Protein AF-A0A6D0G3D3-F1 (afdb_monomer_lite)

Sequence (117 aa):
MQKSLDDIQKNLTENSSVNLPISHSRLRNQSIEGQSEIERMERCKHELDALKKINQNVYAKRKGQFDLLVSEASVYNSVRSDVGSLTRNTVDAFYRYKSDKLCADIANDVLNGLTKP

Organism: Escherichia coli (NCBI:txid562)

pLDDT: mean 79.38, std 24.37, range [30.14, 98.38]

Radius of gyration: 16.55 Å; chains: 1; bounding box: 43×35×44 Å

Structure (mmCIF, N/CA/C/O backbone):
data_AF-A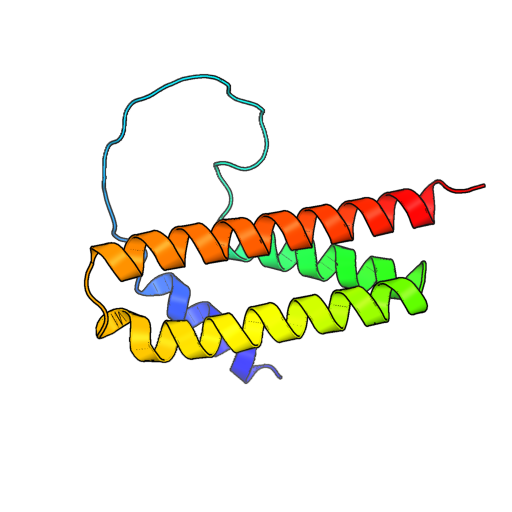0A6D0G3D3-F1
#
_entry.id   AF-A0A6D0G3D3-F1
#
loop_
_atom_site.group_PDB
_atom_site.id
_atom_site.type_symbol
_atom_site.label_atom_id
_atom_site.label_alt_id
_atom_site.label_comp_id
_atom_site.label_asym_id
_atom_site.label_entity_id
_atom_site.label_seq_id
_atom_site.pdbx_PDB_ins_code
_atom_site.Cartn_x
_atom_site.Cartn_y
_atom_site.Cartn_z
_atom_site.occupancy
_atom_site.B_iso_or_equiv
_atom_site.auth_seq_id
_atom_site.auth_comp_id
_atom_site.auth_asym_id
_atom_site.auth_atom_id
_atom_site.pdbx_PDB_model_num
ATOM 1 N N . MET A 1 1 ? -3.986 -21.336 3.257 1.00 49.59 1 MET A N 1
ATOM 2 C CA . MET A 1 1 ? -3.308 -20.159 3.845 1.00 49.59 1 MET A CA 1
ATOM 3 C C . MET A 1 1 ? -1.808 -20.379 4.023 1.00 49.59 1 MET A C 1
ATOM 5 O O . MET A 1 1 ? -1.075 -19.522 3.563 1.00 49.59 1 MET A O 1
ATOM 9 N N . GLN A 1 2 ? -1.338 -21.516 4.558 1.00 41.53 2 GLN A N 1
ATOM 10 C CA . GLN A 1 2 ? 0.103 -21.796 4.733 1.00 41.53 2 GLN A CA 1
ATOM 11 C C . GLN A 1 2 ? 0.932 -21.754 3.429 1.00 41.53 2 GLN A C 1
ATOM 13 O O . GLN A 1 2 ? 1.975 -21.118 3.400 1.00 41.53 2 GLN A O 1
ATOM 18 N N . LYS A 1 3 ? 0.396 -22.297 2.323 1.00 44.28 3 LYS A N 1
ATOM 19 C CA . LYS A 1 3 ? 1.033 -22.267 0.987 1.00 44.28 3 LYS A CA 1
ATOM 20 C C . LYS A 1 3 ? 1.464 -20.867 0.520 1.00 44.28 3 LYS A C 1
ATOM 22 O O . LYS A 1 3 ? 2.494 -20.727 -0.114 1.00 44.28 3 LYS A O 1
ATOM 27 N N . SER A 1 4 ? 0.699 -19.834 0.876 1.00 49.47 4 SER A N 1
ATOM 28 C CA . SER A 1 4 ? 0.978 -18.455 0.456 1.00 49.47 4 SER A CA 1
ATOM 29 C C . SER A 1 4 ? 2.137 -17.815 1.226 1.00 49.47 4 SER A C 1
ATOM 31 O O . SER A 1 4 ? 2.690 -16.834 0.747 1.00 49.47 4 SER A O 1
ATOM 33 N N . LEU A 1 5 ? 2.480 -18.332 2.412 1.00 46.88 5 LEU A N 1
ATOM 34 C CA . LEU A 1 5 ? 3.655 -17.898 3.174 1.00 46.88 5 LEU A CA 1
ATOM 35 C C . LEU A 1 5 ? 4.922 -18.573 2.633 1.00 46.88 5 LEU A C 1
ATOM 37 O O . LEU A 1 5 ? 5.961 -17.927 2.533 1.00 46.88 5 LEU A O 1
ATOM 41 N N . ASP A 1 6 ? 4.809 -19.828 2.194 1.00 44.09 6 ASP A N 1
ATOM 42 C CA . ASP A 1 6 ? 5.914 -20.569 1.575 1.00 44.09 6 ASP A CA 1
ATOM 43 C C . ASP A 1 6 ? 6.330 -19.949 0.223 1.00 44.09 6 ASP A C 1
ATOM 45 O 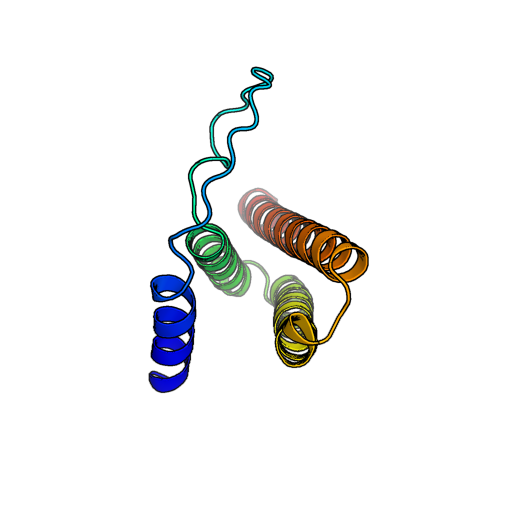O . ASP A 1 6 ? 7.521 -19.843 -0.078 1.00 44.09 6 ASP A O 1
ATOM 49 N N . ASP A 1 7 ? 5.364 -19.444 -0.554 1.00 48.41 7 ASP A N 1
ATOM 50 C CA . ASP A 1 7 ? 5.616 -18.733 -1.819 1.00 48.41 7 ASP A CA 1
ATOM 51 C C . ASP A 1 7 ? 6.308 -17.368 -1.611 1.00 48.41 7 ASP A C 1
ATOM 53 O O . ASP A 1 7 ? 7.093 -16.919 -2.452 1.00 48.41 7 ASP A O 1
ATOM 57 N N . ILE A 1 8 ? 6.067 -16.714 -0.468 1.00 48.22 8 ILE A N 1
ATOM 58 C CA . ILE A 1 8 ? 6.762 -15.480 -0.069 1.00 48.22 8 ILE A CA 1
ATOM 59 C C . ILE A 1 8 ? 8.198 -15.803 0.367 1.00 48.22 8 ILE A C 1
ATOM 61 O O . ILE A 1 8 ? 9.132 -15.109 -0.034 1.00 48.22 8 ILE A O 1
ATOM 65 N N . GLN A 1 9 ? 8.394 -16.890 1.121 1.00 44.66 9 GLN A N 1
ATOM 66 C CA . GLN A 1 9 ? 9.710 -17.315 1.603 1.00 44.66 9 GLN A CA 1
ATOM 67 C C . GLN A 1 9 ? 10.655 -17.688 0.448 1.00 44.66 9 GLN A C 1
ATOM 69 O O . GLN A 1 9 ? 11.833 -17.326 0.466 1.00 44.66 9 GLN A O 1
ATOM 74 N N . LYS A 1 10 ? 10.136 -18.372 -0.580 1.00 48.50 10 LYS A N 1
ATOM 75 C CA . LYS A 1 10 ? 10.918 -18.814 -1.745 1.00 48.50 10 LYS A CA 1
ATOM 76 C C . LYS A 1 10 ? 11.409 -17.650 -2.621 1.00 48.50 10 LYS A C 1
ATOM 78 O O . LYS A 1 10 ? 12.512 -17.711 -3.151 1.00 48.50 10 LYS A O 1
ATOM 83 N N . ASN A 1 11 ? 10.636 -16.568 -2.724 1.00 44.31 11 ASN A N 1
ATOM 84 C CA . ASN A 1 11 ? 11.000 -15.381 -3.513 1.00 44.31 11 ASN A CA 1
ATOM 85 C C . ASN A 1 11 ? 12.137 -14.537 -2.897 1.00 44.31 11 ASN A C 1
ATOM 87 O O . ASN A 1 11 ? 12.745 -13.720 -3.593 1.00 44.31 11 ASN A O 1
ATOM 91 N N . LEU A 1 12 ? 12.441 -14.720 -1.608 1.00 43.03 12 LEU A N 1
ATOM 92 C CA . LEU A 1 12 ? 13.494 -13.972 -0.909 1.00 43.03 12 LEU A CA 1
ATOM 93 C C . LEU A 1 12 ? 14.866 -14.616 -1.007 1.00 43.03 12 LEU A C 1
ATOM 95 O O . LEU A 1 12 ? 15.875 -13.918 -1.086 1.00 43.03 12 LEU A O 1
ATOM 99 N N . THR A 1 13 ? 14.913 -15.943 -0.949 1.00 40.44 13 THR A N 1
ATOM 100 C CA . THR A 1 13 ? 16.172 -16.684 -0.865 1.00 40.44 13 THR A CA 1
ATOM 101 C C . THR A 1 13 ? 16.909 -16.724 -2.201 1.00 40.44 13 THR A C 1
ATOM 103 O O . THR A 1 13 ? 18.134 -16.813 -2.204 1.00 40.44 13 THR A O 1
ATOM 106 N N . GLU A 1 14 ? 16.211 -16.568 -3.330 1.00 39.31 14 GLU A N 1
ATOM 107 C CA . GLU A 1 14 ? 16.823 -16.578 -4.669 1.00 39.31 14 GLU A CA 1
ATOM 108 C C . GLU A 1 14 ? 17.385 -15.212 -5.127 1.00 39.31 14 GLU A C 1
ATOM 110 O O . GLU A 1 14 ? 18.116 -15.163 -6.112 1.00 39.31 14 GLU A O 1
ATOM 115 N N . ASN A 1 15 ? 17.142 -14.110 -4.398 1.00 42.97 15 ASN A N 1
ATOM 116 C CA . ASN A 1 15 ? 17.580 -12.753 -4.787 1.00 42.97 15 ASN A CA 1
ATOM 117 C C . ASN A 1 15 ? 18.677 -12.140 -3.894 1.00 42.97 15 ASN A C 1
ATOM 119 O O . ASN A 1 15 ? 19.022 -10.968 -4.048 1.00 42.97 15 ASN A O 1
ATOM 123 N N . SER A 1 16 ? 19.274 -12.909 -2.977 1.00 37.19 16 SER A N 1
ATOM 124 C CA . SER A 1 16 ? 20.241 -12.393 -1.992 1.00 37.19 16 SER A CA 1
ATOM 125 C C . SER A 1 16 ? 21.656 -12.124 -2.545 1.00 37.19 16 SER A C 1
ATOM 127 O O . SER A 1 16 ? 22.642 -12.185 -1.811 1.00 37.19 16 SER A O 1
ATOM 129 N N . SER A 1 17 ? 21.807 -11.822 -3.834 1.00 40.53 17 SER A N 1
ATOM 130 C CA . SER A 1 17 ? 23.097 -11.431 -4.416 1.00 40.53 17 SER A CA 1
ATOM 131 C C . SER A 1 17 ? 22.933 -10.323 -5.446 1.00 40.53 17 SER A C 1
ATOM 133 O O . SER A 1 17 ? 23.054 -10.540 -6.647 1.00 40.53 17 SER A O 1
ATOM 135 N N . VAL A 1 18 ? 22.710 -9.101 -4.963 1.00 36.84 18 VAL A N 1
ATOM 136 C CA . VAL A 1 18 ? 22.997 -7.893 -5.744 1.00 36.84 18 VAL A CA 1
ATOM 137 C C . VAL A 1 18 ? 23.918 -7.002 -4.919 1.00 36.84 18 VAL A C 1
ATOM 139 O O . VAL A 1 18 ? 23.497 -6.302 -4.005 1.00 36.84 18 VAL A O 1
ATOM 142 N N . ASN A 1 19 ? 25.206 -7.064 -5.251 1.00 42.28 19 ASN A N 1
ATOM 143 C CA . ASN A 1 19 ? 26.205 -6.087 -4.840 1.00 42.28 19 ASN A CA 1
ATOM 144 C C . ASN A 1 19 ? 26.052 -4.841 -5.724 1.00 42.28 19 ASN A C 1
ATOM 146 O O . ASN A 1 19 ? 26.131 -4.956 -6.948 1.00 42.28 19 ASN A O 1
ATOM 150 N N . LEU A 1 20 ? 25.921 -3.655 -5.128 1.00 30.14 20 LEU A N 1
ATOM 151 C CA . LEU A 1 20 ? 26.327 -2.412 -5.786 1.00 30.14 20 LEU A CA 1
ATOM 152 C C . LEU A 1 20 ? 26.784 -1.380 -4.737 1.00 30.14 20 LEU A C 1
ATOM 154 O O . LEU A 1 20 ? 26.038 -1.113 -3.794 1.00 30.14 20 LEU A O 1
ATOM 158 N N . PRO A 1 21 ? 27.985 -0.783 -4.873 1.00 40.00 21 PRO A N 1
ATOM 159 C CA . PRO A 1 21 ? 28.470 0.220 -3.941 1.00 40.00 21 PRO A CA 1
ATOM 160 C C . PRO A 1 21 ? 27.945 1.588 -4.377 1.00 40.00 21 PRO A C 1
ATOM 162 O O . PRO A 1 21 ? 28.319 2.094 -5.433 1.00 40.00 21 PRO A O 1
ATOM 165 N N . ILE A 1 22 ? 27.091 2.215 -3.570 1.00 38.41 22 ILE A N 1
ATOM 166 C CA . ILE A 1 22 ? 26.779 3.637 -3.739 1.00 38.41 22 ILE A CA 1
ATOM 167 C C . ILE A 1 22 ? 27.083 4.352 -2.428 1.00 38.41 22 ILE A C 1
ATOM 169 O O . ILE A 1 22 ? 26.326 4.320 -1.461 1.00 38.41 22 ILE A O 1
ATOM 173 N N . SER A 1 23 ? 28.244 4.997 -2.422 1.00 43.47 23 SER A N 1
ATOM 174 C CA . SER A 1 23 ? 28.714 5.893 -1.376 1.00 43.47 23 SER A CA 1
ATOM 175 C C . SER A 1 23 ? 28.062 7.266 -1.541 1.00 43.47 23 SER A C 1
ATOM 177 O O . SER A 1 23 ? 28.549 8.070 -2.323 1.00 43.47 23 SER A O 1
ATOM 179 N N . HIS A 1 24 ? 27.010 7.572 -0.779 1.00 42.25 24 HIS A N 1
ATOM 180 C CA . HIS A 1 24 ? 26.702 8.953 -0.385 1.00 42.25 24 HIS A CA 1
ATOM 181 C C . HIS A 1 24 ? 26.071 8.980 1.008 1.00 42.25 24 HIS A C 1
ATOM 183 O O . HIS A 1 24 ? 24.933 8.587 1.243 1.00 42.25 24 HIS A O 1
ATOM 189 N N . SER A 1 25 ? 26.877 9.422 1.964 1.00 36.41 25 SER A N 1
ATOM 190 C CA . SER A 1 25 ? 26.568 9.492 3.383 1.00 36.41 25 SER A CA 1
ATOM 191 C C . SER A 1 25 ? 25.791 10.758 3.776 1.00 36.41 25 SER A C 1
ATOM 193 O O . SER A 1 25 ? 26.200 11.854 3.406 1.00 36.41 25 SER A O 1
ATOM 195 N N . ARG A 1 26 ? 24.825 10.568 4.695 1.00 41.69 26 ARG A N 1
ATOM 196 C CA . ARG A 1 26 ? 24.282 11.497 5.723 1.00 41.69 26 ARG A CA 1
ATOM 197 C C . ARG A 1 26 ? 23.211 12.530 5.325 1.00 41.69 26 ARG A C 1
ATOM 199 O O . ARG A 1 26 ? 23.508 13.703 5.166 1.00 41.69 26 ARG A O 1
ATOM 206 N N . LEU A 1 27 ? 21.950 12.118 5.493 1.00 33.19 27 LEU A N 1
ATOM 207 C CA . LEU A 1 27 ? 21.080 12.574 6.596 1.00 33.19 27 LEU A CA 1
ATOM 208 C C . LEU A 1 27 ? 20.412 11.326 7.198 1.00 33.19 27 LEU A C 1
ATOM 210 O O . LEU A 1 27 ? 19.393 10.836 6.725 1.00 33.19 27 LEU A O 1
ATOM 214 N N . ARG A 1 28 ? 21.077 10.731 8.191 1.00 37.62 28 ARG A N 1
ATOM 215 C CA . ARG A 1 28 ? 20.705 9.444 8.788 1.00 37.62 28 ARG A CA 1
ATOM 216 C C . ARG A 1 28 ? 19.633 9.675 9.851 1.00 37.62 28 ARG A C 1
ATOM 218 O O . ARG A 1 28 ? 19.969 9.827 11.020 1.00 37.62 28 ARG A O 1
ATOM 225 N N . ASN A 1 29 ? 18.362 9.703 9.453 1.00 37.50 29 ASN A N 1
ATOM 226 C CA . ASN A 1 29 ? 17.277 9.501 10.410 1.00 37.50 29 ASN A CA 1
ATOM 227 C C . ASN A 1 29 ? 17.199 7.990 10.692 1.00 37.50 29 ASN A C 1
ATOM 229 O O . ASN A 1 29 ? 16.901 7.185 9.810 1.00 37.50 29 ASN A O 1
ATOM 233 N N . GLN A 1 30 ? 17.631 7.590 11.885 1.00 45.25 30 GLN A N 1
ATOM 234 C CA . GLN A 1 30 ? 17.760 6.195 12.298 1.00 45.25 30 GLN A CA 1
ATOM 235 C C . GLN A 1 30 ? 16.373 5.547 12.407 1.00 45.25 30 GLN A C 1
ATOM 237 O O . GLN A 1 30 ? 15.656 5.869 13.348 1.00 45.25 30 GLN A O 1
ATOM 242 N N . SER A 1 31 ? 16.003 4.652 11.472 1.00 42.97 31 SER A N 1
ATOM 243 C CA . SER A 1 31 ? 15.167 3.445 11.732 1.00 42.97 31 SER A CA 1
ATOM 244 C C . SER A 1 31 ? 14.656 2.657 10.501 1.00 42.97 31 SER A C 1
ATOM 246 O O . SER A 1 31 ? 13.995 1.647 10.714 1.00 42.97 31 SER A O 1
ATOM 248 N N . ILE A 1 32 ? 14.950 3.017 9.237 1.00 52.59 32 ILE A N 1
ATOM 249 C CA . ILE A 1 32 ? 14.322 2.325 8.073 1.00 52.59 32 ILE A CA 1
ATOM 250 C C . ILE A 1 32 ? 15.310 1.627 7.108 1.00 52.59 32 ILE A C 1
ATOM 252 O O . ILE A 1 32 ? 14.953 0.632 6.488 1.00 52.59 32 ILE A O 1
ATOM 256 N N . GLU A 1 33 ? 16.572 2.052 7.034 1.00 45.97 33 GLU A N 1
ATOM 257 C CA . GLU A 1 33 ? 17.538 1.615 5.995 1.00 45.97 33 GLU A CA 1
ATOM 258 C C . GLU A 1 33 ? 18.151 0.207 6.177 1.00 45.97 33 GLU A C 1
ATOM 260 O O . GLU A 1 33 ? 18.965 -0.220 5.367 1.00 45.97 33 GLU A O 1
ATOM 265 N N . GLY A 1 34 ? 17.810 -0.521 7.244 1.00 53.00 34 GLY A N 1
ATOM 266 C CA . GLY A 1 34 ? 18.388 -1.844 7.539 1.00 53.00 34 GLY A CA 1
ATOM 267 C C . GLY A 1 34 ? 17.395 -3.001 7.505 1.00 53.00 34 GLY A C 1
ATOM 268 O 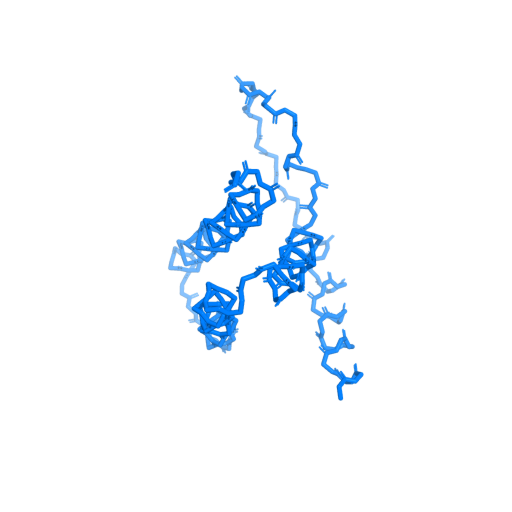O . GLY A 1 34 ? 17.766 -4.116 7.849 1.00 53.00 34 GLY A O 1
ATOM 269 N N . GLN A 1 35 ? 16.136 -2.729 7.166 1.00 60.16 35 GLN A N 1
ATOM 270 C CA . GLN A 1 35 ? 15.065 -3.718 7.230 1.00 60.16 35 GLN A CA 1
ATOM 271 C C . GLN A 1 35 ? 14.674 -4.151 5.828 1.00 60.16 35 GLN A C 1
ATOM 273 O O . GLN A 1 35 ? 14.489 -3.317 4.939 1.00 60.16 35 GLN A O 1
ATOM 278 N N . SER A 1 36 ? 14.520 -5.458 5.650 1.00 83.94 36 SER A N 1
ATOM 279 C CA . SER A 1 36 ? 14.047 -6.013 4.385 1.00 83.94 36 SER A CA 1
ATOM 280 C C . SER A 1 36 ? 12.646 -5.486 4.059 1.00 83.94 36 SER A C 1
ATOM 282 O O . SER A 1 36 ? 11.856 -5.162 4.952 1.00 83.94 36 SER A O 1
ATOM 284 N N . GLU A 1 37 ? 12.304 -5.422 2.770 1.00 81.88 37 GLU A N 1
ATOM 285 C CA . GLU A 1 37 ? 10.960 -5.018 2.328 1.00 81.88 37 GLU A CA 1
ATOM 286 C C . GLU A 1 37 ? 9.862 -5.864 2.990 1.00 81.88 37 GLU A C 1
ATOM 288 O O . GLU A 1 37 ? 8.787 -5.358 3.309 1.00 81.88 37 GLU A O 1
ATOM 293 N N . ILE A 1 38 ? 10.171 -7.123 3.303 1.00 83.12 38 ILE A N 1
ATOM 294 C CA . ILE A 1 38 ? 9.264 -8.024 4.008 1.00 83.12 38 ILE A CA 1
ATOM 295 C C . ILE A 1 38 ? 9.066 -7.651 5.461 1.00 83.12 38 ILE A C 1
ATOM 297 O O . ILE A 1 38 ? 7.925 -7.582 5.902 1.00 83.12 38 ILE A O 1
ATOM 301 N N . GLU A 1 39 ? 10.128 -7.365 6.209 1.00 88.75 39 GLU A N 1
ATOM 302 C CA . GLU A 1 39 ? 9.971 -6.934 7.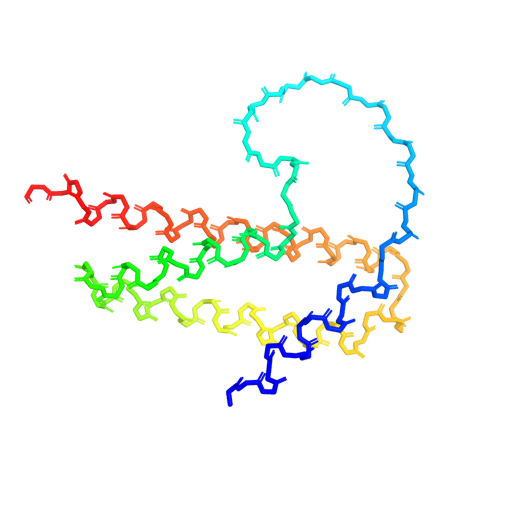600 1.00 88.75 39 GLU A CA 1
ATOM 303 C C . GLU A 1 39 ? 9.136 -5.653 7.686 1.00 88.75 39 GLU A C 1
ATOM 305 O O . GLU A 1 39 ? 8.336 -5.480 8.607 1.00 88.75 39 GLU A O 1
ATOM 310 N N . ARG A 1 40 ? 9.298 -4.750 6.711 1.00 87.56 40 ARG A N 1
ATOM 311 C CA . ARG A 1 40 ? 8.500 -3.522 6.616 1.00 87.56 40 ARG A CA 1
ATOM 312 C C . ARG A 1 40 ? 7.029 -3.832 6.350 1.00 87.56 40 ARG A C 1
ATOM 314 O O . ARG A 1 40 ? 6.164 -3.265 7.018 1.00 87.56 40 ARG A O 1
ATOM 321 N N . MET A 1 41 ? 6.750 -4.750 5.428 1.00 90.25 41 MET A N 1
ATOM 322 C CA . MET A 1 41 ? 5.389 -5.159 5.090 1.00 90.25 41 MET A CA 1
ATOM 323 C C . MET A 1 41 ? 4.701 -5.938 6.222 1.00 90.25 41 MET A C 1
ATOM 325 O O . MET A 1 41 ? 3.521 -5.715 6.488 1.00 90.25 41 MET A O 1
ATOM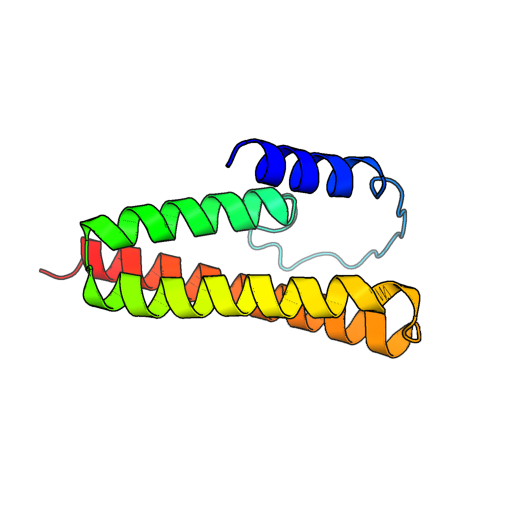 329 N N . GLU A 1 42 ? 5.424 -6.793 6.946 1.00 93.44 42 GLU A N 1
ATOM 330 C CA . GLU A 1 42 ? 4.879 -7.526 8.096 1.00 93.44 42 GLU A CA 1
ATOM 331 C C . GLU A 1 42 ? 4.505 -6.583 9.244 1.00 93.44 42 GLU A C 1
ATOM 333 O O . GLU A 1 42 ? 3.404 -6.676 9.787 1.00 93.44 42 GLU A O 1
ATOM 338 N N . ARG A 1 43 ? 5.348 -5.590 9.561 1.00 92.25 43 ARG A N 1
ATOM 339 C CA . ARG A 1 43 ? 4.969 -4.561 10.547 1.00 92.25 43 ARG A CA 1
ATOM 340 C C . ARG A 1 43 ? 3.750 -3.764 10.099 1.00 92.25 43 ARG A C 1
ATOM 342 O O . ARG A 1 43 ? 2.835 -3.550 10.882 1.00 92.25 43 ARG A O 1
ATOM 349 N N . CYS A 1 44 ? 3.708 -3.371 8.832 1.00 94.44 44 CYS A N 1
ATOM 350 C CA . CYS A 1 44 ? 2.566 -2.675 8.243 1.00 94.44 44 CYS A CA 1
ATOM 351 C C . CYS A 1 44 ? 1.259 -3.474 8.371 1.00 94.44 44 CYS A C 1
ATOM 353 O O . CYS A 1 44 ? 0.212 -2.926 8.719 1.00 94.44 44 CYS A O 1
ATOM 355 N N . LYS A 1 45 ? 1.329 -4.790 8.158 1.00 96.06 45 LYS A N 1
ATOM 356 C CA . LYS A 1 45 ? 0.209 -5.708 8.362 1.00 96.06 45 LYS A CA 1
ATOM 357 C C . LYS A 1 45 ? -0.197 -5.808 9.835 1.00 96.06 45 LYS A C 1
ATOM 359 O O . LYS A 1 45 ? -1.389 -5.804 10.122 1.00 96.06 45 LYS A O 1
ATOM 364 N N . HIS A 1 46 ? 0.756 -5.841 10.767 1.00 97.56 46 HIS A N 1
ATOM 365 C CA . HIS A 1 46 ? 0.450 -5.804 12.201 1.00 97.56 46 HIS A CA 1
ATOM 366 C C . HIS A 1 46 ? -0.270 -4.515 12.616 1.00 97.56 46 HIS A C 1
ATOM 368 O O . HIS A 1 46 ? -1.252 -4.583 13.356 1.00 97.56 46 HIS A O 1
ATOM 374 N N . GLU A 1 47 ? 0.148 -3.357 12.100 1.00 98.00 47 GLU A N 1
ATOM 375 C CA . GLU A 1 47 ? -0.560 -2.088 12.325 1.00 98.00 47 GLU A CA 1
ATOM 376 C C . GLU A 1 47 ? -1.984 -2.133 11.750 1.00 98.00 47 GLU A C 1
ATOM 378 O O . GLU A 1 47 ? -2.944 -1.695 12.384 1.00 98.00 47 GLU A O 1
ATOM 383 N N . LEU A 1 48 ? -2.164 -2.737 10.573 1.00 97.88 48 LEU A N 1
ATOM 384 C CA . LEU A 1 48 ? -3.483 -2.918 9.971 1.00 97.88 48 LEU A CA 1
ATOM 385 C C . LEU A 1 48 ? -4.394 -3.825 10.825 1.00 97.88 48 LEU A C 1
ATOM 387 O O . LEU A 1 48 ? -5.585 -3.541 10.976 1.00 97.88 48 LEU A O 1
ATOM 391 N N . ASP A 1 49 ? -3.847 -4.882 11.426 1.00 98.00 49 ASP A N 1
ATOM 392 C CA . ASP A 1 49 ? -4.573 -5.759 12.353 1.00 98.00 49 ASP A CA 1
ATOM 393 C C . ASP A 1 49 ? -4.918 -5.055 13.675 1.00 98.00 49 ASP A C 1
ATOM 395 O O . ASP A 1 49 ? -5.988 -5.294 14.247 1.00 98.00 49 ASP A O 1
ATOM 399 N N . ALA A 1 50 ? -4.055 -4.155 14.155 1.00 97.88 50 ALA A N 1
ATOM 400 C CA . ALA A 1 50 ? -4.361 -3.287 15.289 1.00 97.88 50 ALA A CA 1
ATOM 401 C C . ALA A 1 50 ? -5.501 -2.316 14.945 1.00 97.88 50 ALA A C 1
ATOM 403 O O . ALA A 1 50 ? -6.475 -2.210 15.696 1.00 97.88 50 ALA A O 1
ATOM 404 N N . LEU A 1 51 ? -5.442 -1.683 13.769 1.00 97.75 51 LEU A N 1
ATOM 405 C CA . LEU A 1 51 ? -6.451 -0.741 13.287 1.00 97.75 51 LEU A CA 1
ATOM 406 C C . LEU A 1 51 ? -7.849 -1.366 13.220 1.00 97.75 51 LEU A C 1
ATOM 408 O O . LEU A 1 51 ? -8.830 -0.693 13.528 1.00 97.75 51 LEU A O 1
ATOM 412 N N . LYS A 1 52 ? -7.949 -2.663 12.900 1.00 97.88 52 LYS A N 1
ATOM 413 C CA . LYS A 1 52 ? -9.212 -3.419 12.927 1.00 97.88 52 LYS A CA 1
ATOM 414 C C . LYS A 1 52 ? -9.919 -3.347 14.283 1.00 97.88 52 LYS A C 1
ATOM 416 O O . LYS A 1 52 ? -11.141 -3.268 14.337 1.00 97.88 52 LYS A O 1
ATOM 421 N N . LYS A 1 53 ? -9.157 -3.379 15.378 1.00 97.12 53 LYS A N 1
ATOM 422 C CA . LYS A 1 53 ? -9.691 -3.331 16.748 1.00 97.12 53 LYS A CA 1
ATOM 423 C C . LYS A 1 53 ? -10.043 -1.910 17.186 1.00 97.12 53 LYS A C 1
ATOM 425 O O . LYS A 1 53 ? -10.904 -1.741 18.039 1.00 97.12 53 LYS A O 1
ATOM 430 N N . ILE A 1 54 ? -9.369 -0.913 16.616 1.00 96.56 54 ILE A N 1
ATOM 431 C CA . ILE A 1 54 ? -9.485 0.496 17.007 1.00 96.56 54 ILE A CA 1
ATOM 432 C C . ILE A 1 54 ? -10.602 1.194 16.225 1.00 96.56 54 ILE A C 1
ATOM 434 O O . ILE A 1 54 ? -11.438 1.885 16.798 1.00 96.56 54 ILE A O 1
ATOM 438 N N . ASN A 1 55 ? -10.621 1.030 14.901 1.00 96.50 55 ASN A N 1
ATOM 439 C CA . ASN A 1 55 ? -11.577 1.694 14.026 1.00 96.50 55 ASN A CA 1
ATOM 440 C C . ASN A 1 55 ? -11.865 0.849 12.779 1.00 96.50 55 ASN A C 1
ATOM 442 O O . ASN A 1 55 ? -11.152 0.912 11.774 1.00 96.50 55 ASN A O 1
ATOM 446 N N . GLN A 1 56 ? -12.970 0.105 12.825 1.00 96.56 56 GLN A N 1
ATOM 447 C CA . GLN A 1 56 ? -13.382 -0.812 11.760 1.00 96.56 56 GLN A CA 1
ATOM 448 C C . GLN A 1 56 ? -13.606 -0.115 10.404 1.00 96.56 56 GLN A C 1
ATOM 450 O O . GLN A 1 56 ? -13.311 -0.698 9.359 1.00 96.56 56 GLN A O 1
ATOM 455 N N . ASN A 1 57 ? -14.088 1.133 10.400 1.00 96.81 57 ASN A N 1
ATOM 456 C CA . ASN A 1 57 ? -14.353 1.878 9.166 1.00 96.81 57 ASN A CA 1
ATOM 457 C C . ASN A 1 57 ? -13.050 2.283 8.466 1.00 96.81 57 ASN A C 1
ATOM 459 O O . ASN A 1 57 ? -12.901 2.102 7.256 1.00 96.81 57 ASN A O 1
ATOM 463 N N . VAL A 1 58 ? -12.083 2.803 9.228 1.00 97.75 58 VAL A N 1
ATOM 464 C CA . VAL A 1 58 ? -10.769 3.177 8.683 1.00 97.75 58 VAL A CA 1
ATOM 465 C C . VAL A 1 58 ? -9.978 1.925 8.296 1.00 97.75 58 VAL A C 1
ATOM 467 O O . VAL A 1 58 ? -9.380 1.898 7.219 1.00 97.75 58 VAL A O 1
ATOM 470 N N . TYR A 1 59 ? -10.063 0.854 9.093 1.00 98.31 59 TYR A N 1
ATOM 471 C CA . TYR A 1 59 ? -9.518 -0.458 8.741 1.00 98.31 59 TYR A CA 1
ATOM 472 C C . TYR A 1 59 ? -10.016 -0.941 7.378 1.00 98.31 59 TYR A C 1
ATOM 474 O O . TYR A 1 59 ? -9.195 -1.276 6.528 1.00 98.31 59 TYR A O 1
ATOM 482 N N . ALA A 1 60 ? -11.331 -0.943 7.134 1.00 98.38 60 ALA A N 1
ATOM 483 C CA . ALA A 1 60 ? -11.893 -1.432 5.875 1.00 98.38 60 ALA A CA 1
ATOM 484 C C . ALA A 1 60 ? -11.322 -0.674 4.664 1.00 98.38 60 ALA A C 1
ATOM 486 O O . ALA A 1 60 ? -10.929 -1.286 3.669 1.00 98.38 60 ALA A O 1
ATOM 487 N N . LYS A 1 61 ? -11.185 0.654 4.785 1.00 98.31 61 LYS A N 1
ATOM 488 C CA . LYS A 1 61 ? -10.545 1.492 3.763 1.00 98.31 61 LYS A CA 1
ATOM 489 C C . LYS A 1 61 ? -9.086 1.090 3.530 1.00 98.31 61 LYS A C 1
ATOM 491 O O . LYS A 1 61 ? -8.685 0.886 2.385 1.00 98.31 61 LYS A O 1
ATOM 496 N N . ARG A 1 62 ? -8.284 0.979 4.593 1.00 98.25 62 ARG A N 1
ATOM 497 C CA . ARG A 1 62 ? -6.855 0.645 4.477 1.00 98.25 62 ARG A CA 1
ATOM 498 C C . ARG A 1 62 ? -6.614 -0.777 3.999 1.00 98.25 62 ARG A C 1
ATOM 500 O O . ARG A 1 62 ? -5.717 -0.985 3.192 1.00 98.25 62 ARG A O 1
ATOM 507 N N . LYS A 1 63 ? -7.449 -1.729 4.410 1.00 98.12 63 LYS A N 1
ATOM 508 C CA . LYS A 1 63 ? -7.394 -3.114 3.940 1.00 98.12 63 LYS A CA 1
ATOM 509 C C . LYS A 1 63 ? -7.633 -3.198 2.438 1.00 98.12 63 LYS A C 1
ATOM 511 O O . LYS A 1 63 ? -6.856 -3.851 1.754 1.00 98.12 63 LYS A O 1
ATOM 516 N N . GLY A 1 64 ? -8.622 -2.470 1.916 1.00 98.25 64 GLY A N 1
ATOM 517 C CA . GLY A 1 64 ? -8.847 -2.387 0.471 1.00 98.25 64 GLY A CA 1
ATOM 518 C C . GLY A 1 64 ? -7.648 -1.804 -0.286 1.00 98.25 64 GLY A C 1
ATOM 519 O O . GLY A 1 64 ? -7.254 -2.334 -1.319 1.00 98.25 64 GLY A O 1
ATOM 520 N N . GLN A 1 65 ? -7.019 -0.752 0.249 1.00 98.12 65 GLN A N 1
ATOM 521 C CA . GLN A 1 65 ? -5.808 -0.167 -0.346 1.00 98.12 65 GLN A CA 1
ATOM 522 C C . GLN A 1 65 ? -4.610 -1.125 -0.308 1.00 98.12 65 GLN A C 1
ATOM 524 O O . GLN A 1 65 ? -3.844 -1.186 -1.267 1.00 98.12 65 GLN A O 1
ATOM 529 N N . PHE A 1 66 ? -4.460 -1.871 0.786 1.00 96.38 66 PHE A N 1
ATOM 530 C CA . PHE A 1 66 ? -3.413 -2.875 0.955 1.00 96.38 66 PHE A CA 1
ATOM 531 C C . PHE A 1 66 ? -3.582 -4.034 -0.026 1.00 96.38 66 PHE A C 1
ATOM 533 O O . PHE A 1 66 ? -2.638 -4.392 -0.726 1.00 96.38 66 PHE A O 1
ATOM 540 N N . ASP A 1 67 ? -4.793 -4.577 -0.134 1.00 96.25 67 ASP A N 1
ATOM 541 C CA . ASP A 1 67 ? -5.092 -5.681 -1.048 1.00 96.25 67 ASP A CA 1
ATOM 542 C C . ASP A 1 67 ? -4.893 -5.273 -2.507 1.00 96.25 67 ASP A C 1
ATOM 544 O O . ASP A 1 67 ? -4.320 -6.032 -3.290 1.00 96.25 67 ASP A O 1
ATOM 548 N N . LEU A 1 68 ? -5.304 -4.050 -2.860 1.00 96.50 68 LEU A N 1
ATOM 549 C CA . LEU A 1 68 ? -5.064 -3.496 -4.186 1.00 96.50 68 LEU A CA 1
ATOM 550 C C . LEU A 1 68 ? -3.564 -3.383 -4.479 1.00 96.50 68 LEU A C 1
ATOM 552 O O . LEU A 1 68 ? -3.125 -3.840 -5.530 1.00 96.50 68 LEU A O 1
ATOM 556 N N . LEU A 1 69 ? -2.770 -2.841 -3.548 1.00 94.56 69 LEU A N 1
ATOM 557 C CA . LEU A 1 69 ? -1.318 -2.727 -3.709 1.00 94.56 69 LEU A CA 1
ATOM 558 C C . LEU A 1 69 ? -0.668 -4.094 -3.972 1.00 94.56 69 LEU A C 1
ATOM 560 O O . LEU A 1 69 ? 0.144 -4.217 -4.887 1.00 94.56 69 LEU A O 1
ATOM 564 N N . VAL A 1 70 ? -1.034 -5.113 -3.189 1.00 90.94 70 VAL A N 1
ATOM 565 C CA . VAL A 1 70 ? -0.506 -6.478 -3.343 1.00 90.94 70 VAL A CA 1
ATOM 566 C C . VAL A 1 70 ? -0.922 -7.083 -4.687 1.00 90.94 70 VAL A C 1
ATOM 568 O O . VAL A 1 70 ? -0.093 -7.677 -5.377 1.00 90.94 70 VAL A O 1
ATOM 571 N N . SER A 1 71 ? -2.182 -6.903 -5.093 1.00 93.94 71 SER A N 1
ATOM 572 C CA . SER A 1 71 ? -2.683 -7.395 -6.380 1.00 93.94 71 SER A CA 1
ATOM 573 C C . SER A 1 71 ? -1.979 -6.728 -7.566 1.00 93.94 71 SER A C 1
ATOM 575 O O . SER A 1 71 ? -1.579 -7.415 -8.503 1.00 93.94 71 SER A O 1
ATOM 577 N N . GLU A 1 72 ? -1.804 -5.406 -7.540 1.00 91.31 72 GLU A N 1
ATOM 578 C CA . GLU A 1 72 ? -1.103 -4.657 -8.592 1.00 91.31 72 GLU A CA 1
ATOM 579 C C . GLU A 1 72 ? 0.374 -5.073 -8.681 1.00 91.31 72 GLU A C 1
ATOM 581 O O . GLU A 1 72 ? 0.893 -5.314 -9.775 1.00 91.31 72 GLU A O 1
ATOM 586 N N . ALA A 1 73 ? 1.035 -5.235 -7.529 1.00 91.50 73 ALA A N 1
ATOM 587 C CA . ALA A 1 73 ? 2.417 -5.701 -7.461 1.00 91.50 73 ALA A CA 1
ATOM 588 C C . ALA A 1 73 ? 2.577 -7.122 -8.026 1.00 91.50 73 ALA A C 1
ATOM 590 O O . ALA A 1 73 ? 3.568 -7.402 -8.697 1.00 91.50 73 ALA A O 1
ATOM 591 N N . SER A 1 74 ? 1.596 -8.010 -7.820 1.00 92.62 74 SER A N 1
ATOM 592 C CA . SER A 1 74 ? 1.601 -9.357 -8.406 1.00 92.62 74 SER A CA 1
ATOM 593 C C . SER A 1 74 ? 1.564 -9.323 -9.937 1.00 92.62 74 SER A C 1
ATOM 595 O O . SER A 1 74 ? 2.342 -10.033 -10.576 1.00 92.62 74 SER A O 1
ATOM 597 N N . VAL A 1 75 ? 0.732 -8.456 -10.527 1.00 93.56 75 VAL A N 1
ATOM 598 C CA . VAL A 1 75 ? 0.689 -8.269 -11.987 1.00 93.56 75 VAL A CA 1
ATOM 599 C C . VAL A 1 75 ? 2.033 -7.762 -12.495 1.00 93.56 75 VAL A C 1
ATOM 601 O O . VAL A 1 75 ? 2.584 -8.328 -13.436 1.00 93.56 75 VAL A O 1
ATOM 604 N N . TYR A 1 76 ? 2.601 -6.743 -11.849 1.00 94.69 76 TYR A N 1
ATOM 605 C CA . TYR A 1 76 ? 3.916 -6.233 -12.229 1.00 94.69 76 TYR A CA 1
ATOM 606 C C . TYR A 1 76 ? 5.005 -7.309 -12.135 1.00 94.69 76 TYR A C 1
ATOM 608 O O . TYR A 1 76 ? 5.763 -7.487 -13.084 1.00 94.69 76 TYR A O 1
ATOM 616 N N . ASN A 1 77 ? 5.039 -8.081 -11.048 1.00 93.44 77 ASN A N 1
ATOM 617 C CA . ASN A 1 77 ? 6.003 -9.166 -10.871 1.00 93.44 77 ASN A CA 1
ATOM 618 C C . ASN A 1 77 ? 5.919 -10.217 -11.986 1.00 93.44 77 ASN A C 1
ATOM 620 O O . ASN A 1 77 ? 6.958 -10.727 -12.394 1.00 93.44 77 ASN A O 1
ATOM 624 N N . SER A 1 78 ? 4.722 -10.490 -12.520 1.00 96.44 78 SER A N 1
ATOM 625 C CA . SER A 1 78 ? 4.541 -11.450 -13.619 1.00 96.44 78 SER A CA 1
ATOM 626 C C . SER A 1 78 ? 5.170 -11.017 -14.948 1.00 96.44 78 SER A C 1
ATOM 628 O O . SER A 1 78 ? 5.469 -11.872 -15.771 1.00 96.44 78 SER A O 1
ATOM 630 N N . VAL A 1 79 ? 5.401 -9.713 -15.145 1.00 97.00 79 VAL A N 1
ATOM 631 C CA . VAL A 1 79 ? 5.998 -9.146 -16.372 1.00 97.00 79 VAL A CA 1
ATOM 632 C C . VAL A 1 79 ? 7.348 -8.468 -16.122 1.00 97.00 79 VAL A C 1
ATOM 634 O O . VAL A 1 79 ? 7.974 -7.948 -17.043 1.00 97.00 79 VAL A O 1
ATOM 637 N N . ARG A 1 80 ? 7.819 -8.439 -14.869 1.00 96.06 80 ARG A N 1
ATOM 638 C CA . ARG A 1 80 ? 9.003 -7.678 -14.443 1.00 96.06 80 ARG A CA 1
ATOM 639 C C . ARG A 1 80 ? 10.286 -8.109 -15.162 1.00 96.06 80 ARG A C 1
ATOM 641 O O . ARG A 1 80 ? 11.176 -7.282 -15.367 1.00 96.06 80 ARG A O 1
ATOM 648 N N . SER A 1 81 ? 10.406 -9.386 -15.525 1.00 96.94 81 SER A N 1
ATOM 649 C CA . SER A 1 81 ? 11.535 -9.915 -16.306 1.00 96.94 81 SER A CA 1
ATOM 650 C C . SER A 1 81 ? 11.523 -9.465 -17.764 1.00 96.94 81 SER A C 1
ATOM 652 O O . SER A 1 81 ? 12.587 -9.378 -18.373 1.00 96.94 81 SER A O 1
ATOM 654 N N . ASP A 1 82 ? 10.342 -9.153 -18.294 1.00 97.81 82 ASP A N 1
ATOM 655 C CA . ASP A 1 82 ? 10.104 -8.955 -19.726 1.00 97.81 82 ASP A CA 1
ATOM 656 C C . ASP A 1 82 ? 10.142 -7.468 -20.112 1.00 97.81 82 ASP A C 1
ATOM 658 O O . ASP A 1 82 ? 10.212 -7.112 -21.289 1.00 97.81 82 ASP A O 1
ATOM 662 N N . VAL A 1 83 ? 10.122 -6.578 -19.116 1.00 96.50 83 VAL A N 1
ATOM 663 C CA . VAL A 1 83 ? 10.230 -5.129 -19.302 1.00 96.50 83 VAL A CA 1
ATOM 664 C C . VAL A 1 83 ? 11.686 -4.655 -19.316 1.00 96.50 83 VAL A C 1
ATOM 666 O O . VAL A 1 83 ? 12.561 -5.178 -18.621 1.00 96.50 83 VAL A O 1
ATOM 669 N N . GLY A 1 84 ? 11.947 -3.596 -20.088 1.00 97.94 84 GLY A N 1
ATOM 670 C CA . GLY A 1 84 ? 13.262 -2.959 -20.156 1.00 97.94 84 GLY A CA 1
ATOM 671 C C . GLY A 1 84 ? 13.751 -2.442 -18.795 1.00 97.94 84 GLY A C 1
ATOM 672 O O . GLY A 1 84 ? 12.960 -2.063 -17.929 1.00 97.94 84 GLY A O 1
ATOM 673 N N . SER A 1 85 ? 15.074 -2.382 -18.617 1.00 97.00 85 SER A N 1
ATOM 674 C CA . SER A 1 85 ? 15.720 -2.044 -17.337 1.00 97.00 85 SER A CA 1
ATOM 675 C C . SER A 1 85 ? 15.301 -0.686 -16.768 1.00 97.00 85 SER A C 1
ATOM 677 O O . SER A 1 85 ? 15.098 -0.575 -15.562 1.00 97.00 85 SER A O 1
ATOM 679 N N . LEU A 1 86 ? 15.130 0.329 -17.622 1.00 97.50 86 LEU A N 1
ATOM 680 C CA . LEU A 1 86 ? 14.651 1.647 -17.208 1.00 97.50 86 LEU A CA 1
ATOM 681 C C . LEU A 1 86 ? 13.254 1.551 -16.582 1.00 97.50 86 LEU A C 1
ATOM 683 O O . LEU A 1 86 ? 13.070 1.956 -15.438 1.00 97.50 86 LEU A O 1
ATOM 687 N N . THR A 1 87 ? 12.295 0.961 -17.301 1.00 97.56 87 THR A N 1
ATOM 688 C CA . THR A 1 87 ? 10.918 0.776 -16.823 1.00 97.56 87 THR A CA 1
ATOM 689 C C . THR A 1 87 ? 10.888 -0.042 -15.540 1.00 97.56 87 THR A C 1
ATOM 691 O O . THR A 1 87 ? 10.231 0.362 -14.586 1.00 97.56 87 THR A O 1
ATOM 694 N N . ARG A 1 88 ? 11.648 -1.142 -15.481 1.00 97.94 88 ARG A N 1
ATOM 695 C CA . ARG A 1 88 ? 11.772 -1.976 -14.281 1.00 97.94 88 ARG A CA 1
ATOM 696 C C . ARG A 1 88 ? 12.229 -1.167 -13.069 1.00 97.94 88 ARG A C 1
ATOM 698 O O . ARG A 1 88 ? 11.551 -1.142 -12.052 1.00 97.94 88 ARG A O 1
ATOM 705 N N . ASN A 1 89 ? 13.338 -0.440 -13.193 1.00 97.19 89 ASN A N 1
ATOM 706 C CA . ASN A 1 89 ? 13.895 0.333 -12.084 1.00 97.19 89 ASN A CA 1
ATOM 707 C C . ASN A 1 89 ? 12.941 1.450 -11.625 1.00 97.19 89 ASN A C 1
ATOM 709 O O . ASN A 1 89 ? 12.815 1.708 -10.427 1.00 97.19 89 ASN A O 1
ATOM 713 N N . THR A 1 90 ? 12.254 2.106 -12.565 1.00 97.75 90 THR A N 1
ATOM 714 C CA . THR A 1 90 ? 11.254 3.133 -12.250 1.00 97.75 90 THR A CA 1
ATOM 715 C C . THR A 1 90 ? 10.055 2.545 -11.512 1.00 97.75 90 THR A C 1
ATOM 717 O O . THR A 1 90 ? 9.625 3.103 -10.504 1.00 97.75 90 THR A O 1
ATOM 720 N N . VAL A 1 91 ? 9.521 1.420 -11.988 1.00 96.75 91 VAL A N 1
ATOM 721 C CA . VAL A 1 91 ? 8.343 0.786 -11.389 1.00 96.75 91 VAL A CA 1
ATOM 722 C C . VAL A 1 91 ? 8.684 0.154 -10.035 1.00 96.75 91 VAL A C 1
ATOM 724 O O . VAL A 1 91 ? 7.905 0.307 -9.098 1.00 96.75 91 VAL A O 1
ATOM 727 N N . ASP A 1 92 ? 9.872 -0.436 -9.873 1.00 94.94 92 ASP A N 1
ATOM 728 C CA . ASP A 1 92 ? 10.381 -0.910 -8.576 1.00 94.94 92 ASP A CA 1
ATOM 729 C C . ASP A 1 92 ? 10.415 0.232 -7.542 1.00 94.94 92 ASP A C 1
ATOM 731 O O . ASP A 1 92 ? 9.884 0.110 -6.436 1.00 94.94 92 ASP A O 1
ATOM 735 N N . ALA A 1 93 ? 10.988 1.385 -7.911 1.00 96.56 93 ALA A N 1
ATOM 736 C CA . ALA A 1 93 ? 11.035 2.556 -7.035 1.00 96.56 93 ALA A CA 1
ATOM 737 C C . ALA A 1 93 ? 9.633 3.104 -6.715 1.00 96.56 93 ALA A C 1
ATOM 739 O O . ALA A 1 93 ? 9.365 3.511 -5.582 1.00 96.56 93 ALA A O 1
ATOM 740 N N . PHE A 1 94 ? 8.732 3.090 -7.698 1.00 96.06 94 PHE A N 1
ATOM 741 C CA . PHE A 1 94 ? 7.344 3.502 -7.522 1.00 96.06 94 PHE A CA 1
ATO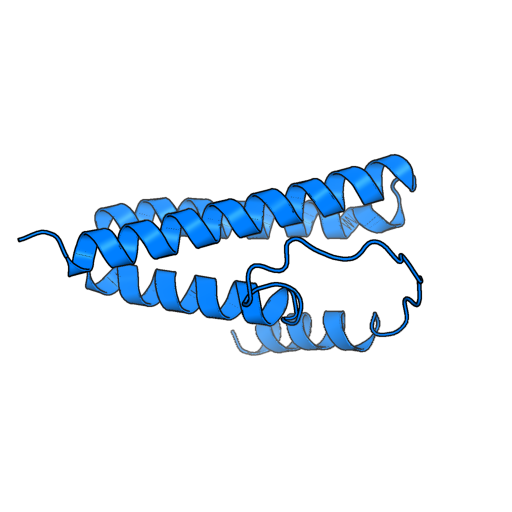M 742 C C . PHE A 1 94 ? 6.582 2.591 -6.553 1.00 96.06 94 PHE A C 1
ATOM 744 O O . PHE A 1 94 ? 5.891 3.097 -5.665 1.00 96.06 94 PHE A O 1
ATOM 751 N N . TYR A 1 95 ? 6.727 1.267 -6.669 1.00 94.81 95 TYR A N 1
ATOM 752 C CA . TYR A 1 95 ? 6.092 0.327 -5.744 1.00 94.81 95 TYR A CA 1
ATOM 753 C C . TYR A 1 95 ? 6.635 0.467 -4.328 1.00 94.81 95 TYR A C 1
ATOM 755 O O . TYR A 1 95 ? 5.829 0.514 -3.399 1.00 94.81 95 TYR A O 1
ATOM 763 N N . ARG A 1 96 ? 7.954 0.641 -4.164 1.00 94.25 96 ARG A N 1
ATOM 764 C CA . ARG A 1 96 ? 8.552 0.937 -2.855 1.00 94.25 96 ARG A CA 1
ATOM 765 C C . ARG A 1 96 ? 7.961 2.209 -2.246 1.00 94.25 96 ARG A C 1
ATOM 767 O O . ARG A 1 96 ? 7.549 2.218 -1.095 1.00 94.25 96 ARG A O 1
ATOM 774 N N . TYR A 1 97 ? 7.833 3.284 -3.021 1.00 95.75 97 TYR A N 1
ATOM 775 C CA . TYR A 1 97 ? 7.180 4.500 -2.531 1.00 95.75 97 TYR A CA 1
ATOM 776 C C . TYR A 1 97 ? 5.712 4.261 -2.134 1.00 95.75 97 TYR A C 1
ATOM 778 O O . TYR A 1 97 ? 5.279 4.701 -1.066 1.00 95.75 97 TYR A O 1
ATOM 786 N N . LYS A 1 98 ? 4.936 3.553 -2.968 1.00 95.69 98 LYS A N 1
ATOM 787 C CA . LYS A 1 98 ? 3.522 3.257 -2.687 1.00 95.69 98 LYS A CA 1
ATOM 788 C C . LYS A 1 98 ? 3.348 2.429 -1.417 1.00 95.69 98 LYS A C 1
ATOM 790 O O . LYS A 1 98 ? 2.464 2.759 -0.624 1.00 95.69 98 LYS A O 1
ATOM 795 N N . SER A 1 99 ? 4.168 1.395 -1.214 1.00 95.62 99 SER A N 1
ATOM 796 C CA . SER A 1 99 ? 4.136 0.592 0.012 1.00 95.62 99 SER A CA 1
ATOM 797 C C . SER A 1 99 ? 4.451 1.442 1.231 1.00 95.62 99 SER A C 1
ATOM 799 O O . SER A 1 99 ? 3.703 1.428 2.204 1.00 95.62 99 SER A O 1
ATOM 801 N N . ASP A 1 100 ? 5.504 2.250 1.148 1.00 94.88 100 ASP A N 1
ATOM 802 C CA . ASP A 1 100 ? 5.987 3.056 2.266 1.00 94.88 100 ASP A CA 1
ATOM 803 C C . ASP A 1 100 ? 4.946 4.078 2.702 1.00 94.88 100 ASP A C 1
ATOM 805 O O . ASP A 1 100 ? 4.638 4.203 3.889 1.00 94.88 100 ASP A O 1
ATOM 809 N N . LYS A 1 101 ? 4.352 4.765 1.724 1.00 97.31 101 LYS A N 1
ATOM 810 C CA . LYS A 1 101 ? 3.277 5.718 1.967 1.00 97.31 101 LYS A CA 1
ATOM 811 C C . LYS A 1 101 ? 2.069 5.039 2.608 1.00 97.31 101 LYS A C 1
ATOM 813 O O . LYS A 1 101 ? 1.540 5.561 3.584 1.00 97.31 101 LYS A O 1
ATOM 818 N N . LEU A 1 102 ? 1.615 3.904 2.071 1.00 97.94 102 LEU A N 1
ATOM 819 C CA . LEU A 1 102 ? 0.449 3.209 2.619 1.00 97.94 102 LEU A CA 1
ATOM 820 C C . LEU A 1 102 ? 0.697 2.760 4.064 1.00 97.94 102 LEU A C 1
ATOM 822 O O . LEU A 1 102 ? -0.174 2.921 4.914 1.00 97.94 102 LEU A O 1
ATOM 826 N N . CYS A 1 103 ? 1.886 2.243 4.353 1.00 97.31 103 CYS A N 1
ATOM 827 C CA . CYS A 1 103 ? 2.236 1.796 5.693 1.00 97.31 103 CYS A CA 1
ATOM 828 C C . CYS A 1 103 ? 2.355 2.954 6.687 1.00 97.31 103 CYS A C 1
ATOM 830 O O . CYS A 1 103 ? 1.887 2.835 7.818 1.00 97.31 103 CYS A O 1
ATOM 832 N N . ALA A 1 104 ? 2.890 4.099 6.257 1.00 97.50 104 ALA A N 1
ATOM 833 C CA . ALA A 1 104 ? 2.877 5.318 7.061 1.00 97.50 104 ALA A CA 1
ATOM 834 C C . ALA A 1 104 ? 1.445 5.820 7.318 1.00 97.50 104 ALA A C 1
ATOM 836 O O . ALA A 1 104 ? 1.111 6.188 8.442 1.00 97.50 104 ALA A O 1
ATOM 837 N N . ASP A 1 105 ? 0.581 5.795 6.300 1.00 98.25 105 ASP A N 1
ATOM 838 C CA . ASP A 1 105 ? -0.829 6.167 6.429 1.00 98.25 105 ASP A CA 1
ATOM 839 C C . ASP A 1 105 ? -1.560 5.264 7.448 1.00 98.25 105 ASP A C 1
ATOM 841 O O . ASP A 1 105 ? -2.318 5.765 8.276 1.00 98.25 105 ASP A O 1
ATOM 845 N N . ILE A 1 106 ? -1.313 3.947 7.421 1.00 98.19 106 ILE A N 1
ATOM 846 C CA . ILE A 1 106 ? -1.884 2.982 8.376 1.00 98.19 106 ILE A CA 1
ATOM 847 C C . ILE A 1 106 ? -1.390 3.259 9.800 1.00 98.19 106 ILE A C 1
ATOM 849 O O . ILE A 1 106 ? -2.209 3.356 10.712 1.00 98.19 106 ILE A O 1
ATOM 853 N N . ALA A 1 107 ? -0.079 3.420 9.995 1.00 97.19 107 ALA A N 1
ATOM 854 C CA . ALA A 1 107 ? 0.496 3.697 11.312 1.00 97.19 107 ALA A CA 1
ATOM 855 C C . ALA A 1 107 ? -0.045 5.010 11.909 1.00 97.19 107 ALA A C 1
ATOM 857 O O . ALA A 1 107 ? -0.371 5.077 13.093 1.00 97.19 107 ALA A O 1
ATOM 858 N N . ASN A 1 108 ? -0.217 6.042 11.077 1.00 97.69 108 ASN A N 1
ATOM 859 C CA . ASN A 1 108 ? -0.842 7.297 11.494 1.00 97.69 108 ASN A CA 1
ATOM 860 C C . ASN A 1 108 ? -2.310 7.112 11.895 1.00 97.69 108 ASN A C 1
ATOM 862 O O . ASN A 1 108 ? -2.758 7.704 12.875 1.00 97.69 108 ASN A O 1
ATOM 866 N N . ASP A 1 109 ? -3.072 6.296 11.167 1.00 97.94 109 ASP A N 1
ATOM 867 C CA . ASP A 1 109 ? -4.464 6.011 11.520 1.00 97.94 109 ASP A CA 1
ATOM 868 C C . ASP A 1 109 ? -4.576 5.231 12.839 1.00 97.94 109 ASP A C 1
ATOM 870 O O . ASP A 1 109 ? -5.465 5.526 13.642 1.00 97.94 109 ASP A O 1
ATOM 874 N N . VAL A 1 110 ? -3.653 4.297 13.102 1.00 97.56 110 VAL A N 1
ATOM 875 C CA . VAL A 1 110 ? -3.535 3.614 14.402 1.00 97.56 110 VAL A CA 1
ATOM 876 C C . VAL A 1 110 ? -3.245 4.626 15.506 1.00 97.56 110 VAL A C 1
ATOM 878 O O . VAL A 1 110 ? -4.004 4.703 16.471 1.00 97.56 110 VAL A O 1
ATOM 881 N N . LEU A 1 111 ? -2.207 5.451 15.344 1.00 97.00 111 LEU A N 1
ATOM 882 C CA . LEU A 1 111 ? -1.837 6.482 16.316 1.00 97.00 111 LEU A CA 1
ATOM 883 C C . LEU A 1 111 ? -3.016 7.410 16.631 1.00 97.00 111 LEU A C 1
ATOM 885 O O . LEU A 1 111 ? -3.328 7.655 17.796 1.00 97.00 111 LEU A O 1
ATOM 889 N N . ASN A 1 112 ? -3.706 7.893 15.600 1.00 96.69 112 ASN A N 1
ATOM 890 C CA . ASN A 1 112 ? -4.861 8.772 15.754 1.00 96.69 112 ASN A CA 1
ATOM 891 C C . ASN A 1 112 ? -6.028 8.077 16.460 1.00 96.69 112 ASN A C 1
ATOM 893 O O . ASN A 1 112 ? -6.748 8.711 17.226 1.00 96.69 112 ASN A O 1
ATOM 897 N N . GLY A 1 113 ? -6.240 6.790 16.196 1.00 95.00 113 GLY A N 1
ATOM 898 C CA . GLY A 1 113 ? -7.287 6.019 16.854 1.00 95.00 113 GLY A CA 1
ATOM 899 C C . GLY A 1 113 ? -6.985 5.699 18.322 1.00 95.00 113 GLY A C 1
ATOM 900 O O . GLY A 1 113 ? -7.919 5.510 19.092 1.00 95.00 113 GLY A O 1
ATOM 901 N N . LEU A 1 114 ? -5.708 5.677 18.717 1.00 94.75 114 LEU A N 1
ATOM 902 C CA . LEU A 1 114 ? -5.275 5.461 20.103 1.00 94.75 114 LEU A CA 1
ATOM 903 C C . LEU A 1 114 ? -5.200 6.746 20.940 1.00 94.75 114 LEU A C 1
ATOM 905 O O . LEU A 1 114 ? -5.212 6.670 22.164 1.00 94.75 114 LEU A O 1
ATOM 909 N N . THR A 1 115 ? -5.064 7.909 20.301 1.00 94.50 115 THR A N 1
ATOM 910 C CA . THR A 1 115 ? -4.772 9.186 20.984 1.00 94.50 115 THR A CA 1
ATOM 911 C C . THR A 1 115 ? -5.906 10.202 20.929 1.00 94.50 115 THR A C 1
ATOM 913 O O . THR A 1 115 ? -5.831 11.223 21.613 1.00 94.50 115 THR A O 1
ATOM 916 N N . LYS A 1 116 ? -6.958 9.962 20.137 1.00 75.88 116 LYS A N 1
ATOM 917 C CA . LYS A 1 116 ? -8.145 10.822 20.167 1.00 75.88 116 LYS A CA 1
ATOM 918 C C . LYS A 1 116 ? -8.900 10.630 21.496 1.00 75.88 116 LYS A C 1
ATOM 920 O O . LYS A 1 116 ? -9.169 9.478 21.835 1.00 75.88 116 LYS A O 1
ATOM 925 N N . PRO A 1 117 ? -9.202 11.721 22.229 1.00 53.53 117 PRO A N 1
ATOM 926 C CA . PRO A 1 117 ? -9.943 11.676 23.490 1.00 53.53 117 PRO A CA 1
ATOM 927 C C . PRO A 1 117 ? -11.403 11.253 23.309 1.00 53.53 117 PRO A C 1
ATOM 929 O O . PRO A 1 117 ? -11.957 11.473 22.204 1.00 53.53 117 PRO A O 1
#

Secondary structure (DSSP, 8-state):
-THHHHHHHHHHHTT--------------TTSTTS-HHHHHHHHHHHHHHHHHH-HHHHHHHHHHHHHHHHHHHHHHHHTTTS-HHHHHHHHHHHHHHHHHHHHHHHHHHHHHHH--

Foldseek 3Di:
DVVVVVVVVVVPVVPPDDDDDDDDDDPDPPDDPPDDPVVLVVVLVVLLVLLCVLPVVVSVVLVVLVVVLVVVVVVCVVCLVVDDPVVNVVVVVVSVVSSVVSSVVSNVSSVCSVPPD

InterPro domains:
  IPR059822 YuaE domain [PF27278] (32-110)